Protein AF-A0A6B2GDI7-F1 (afdb_m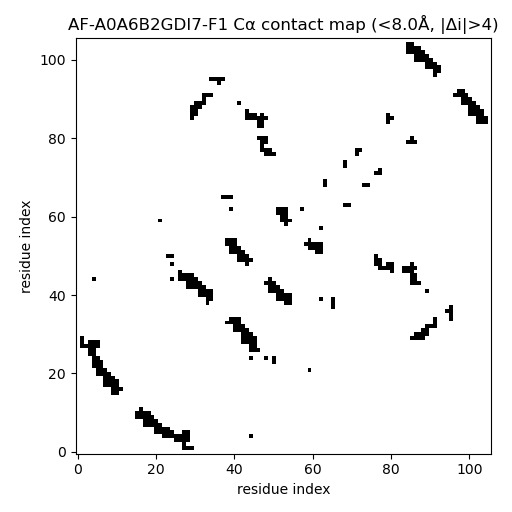onomer)

Structure (mmCIF, N/CA/C/O backbone):
data_AF-A0A6B2GDI7-F1
#
_entry.id   AF-A0A6B2GDI7-F1
#
loop_
_atom_site.group_PDB
_atom_site.id
_atom_site.type_symbol
_atom_site.label_atom_id
_atom_site.label_alt_id
_atom_site.label_comp_id
_atom_site.label_asym_id
_atom_site.label_entity_id
_atom_site.label_seq_id
_atom_site.pdbx_PDB_ins_code
_atom_site.Cartn_x
_atom_site.Cartn_y
_atom_site.Cartn_z
_atom_site.occupancy
_atom_site.B_iso_or_equiv
_atom_site.auth_seq_id
_atom_site.auth_comp_id
_atom_site.auth_asym_id
_atom_site.auth_atom_id
_atom_site.pdbx_PDB_model_num
ATOM 1 N N . GLN A 1 1 ? -5.266 -18.021 -4.821 1.00 46.62 1 GLN A N 1
ATOM 2 C CA . GLN A 1 1 ? -4.929 -17.038 -3.771 1.00 46.62 1 GLN A CA 1
ATOM 3 C C . GLN A 1 1 ? -3.422 -16.837 -3.843 1.00 46.62 1 GLN A C 1
ATOM 5 O O . GLN A 1 1 ? -2.752 -17.789 -4.214 1.00 46.62 1 GLN A O 1
ATOM 10 N N . ALA A 1 2 ? -2.894 -15.627 -3.643 1.00 61.25 2 ALA A N 1
ATOM 11 C CA . ALA A 1 2 ? -1.441 -15.466 -3.567 1.00 61.25 2 ALA A CA 1
ATOM 12 C C . ALA A 1 2 ? -0.953 -16.138 -2.277 1.00 61.25 2 ALA A C 1
ATOM 14 O O . ALA A 1 2 ? -1.562 -15.936 -1.233 1.00 61.25 2 ALA A O 1
ATOM 15 N N . ASP A 1 3 ? 0.114 -16.929 -2.340 1.00 77.94 3 ASP A N 1
ATOM 16 C CA . ASP A 1 3 ? 0.616 -17.666 -1.169 1.00 77.94 3 ASP A CA 1
ATOM 17 C C . ASP A 1 3 ? 1.717 -16.896 -0.416 1.00 77.94 3 ASP A C 1
ATOM 19 O O . ASP A 1 3 ? 2.300 -17.402 0.542 1.00 77.94 3 ASP A O 1
ATOM 23 N N . SER A 1 4 ? 2.025 -15.661 -0.832 1.00 88.50 4 SER A N 1
ATOM 24 C CA . SER A 1 4 ? 3.091 -14.848 -0.243 1.00 88.50 4 SER A CA 1
ATOM 25 C C . SER A 1 4 ? 2.741 -13.358 -0.154 1.00 88.50 4 SER A C 1
ATOM 27 O O . SER A 1 4 ? 1.908 -12.846 -0.902 1.00 88.50 4 SER A O 1
ATOM 29 N N . GLY A 1 5 ? 3.395 -12.659 0.779 1.00 93.88 5 GLY A N 1
ATOM 30 C CA . GLY A 1 5 ? 3.326 -11.199 0.945 1.00 93.88 5 GLY A CA 1
ATOM 31 C C . GLY A 1 5 ? 4.315 -10.423 0.066 1.00 93.88 5 GLY A C 1
ATOM 32 O O . GLY A 1 5 ? 4.649 -9.279 0.369 1.00 93.88 5 GLY A O 1
ATOM 33 N N . ILE A 1 6 ? 4.835 -11.0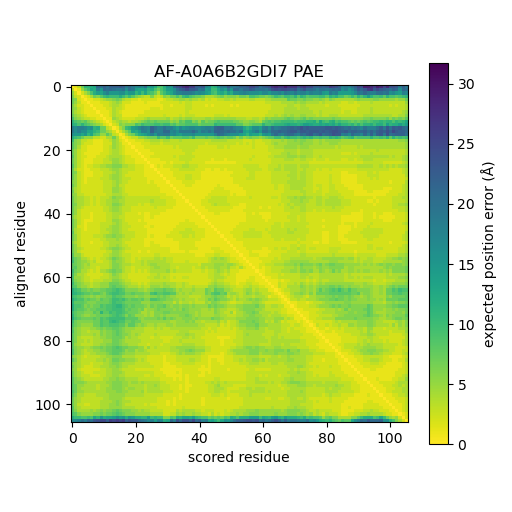62 -0.985 1.00 95.81 6 ILE A N 1
ATOM 34 C CA . ILE A 1 6 ? 5.888 -10.509 -1.838 1.00 95.81 6 ILE A CA 1
ATOM 35 C C . ILE A 1 6 ? 5.258 -9.683 -2.960 1.00 95.81 6 ILE A C 1
ATOM 37 O O . ILE A 1 6 ? 4.436 -10.196 -3.721 1.00 95.81 6 ILE A O 1
ATOM 41 N N . ILE A 1 7 ? 5.692 -8.431 -3.113 1.00 95.50 7 ILE A N 1
ATOM 42 C CA . ILE A 1 7 ? 5.316 -7.571 -4.246 1.00 95.50 7 ILE A CA 1
ATOM 43 C C . ILE A 1 7 ? 6.446 -7.584 -5.261 1.00 95.50 7 ILE A C 1
ATOM 45 O O . ILE A 1 7 ? 7.605 -7.370 -4.909 1.00 95.50 7 ILE A O 1
ATOM 49 N N . ARG A 1 8 ? 6.107 -7.791 -6.532 1.00 94.06 8 ARG A N 1
ATOM 50 C CA . ARG A 1 8 ? 7.056 -7.735 -7.644 1.00 94.06 8 ARG A CA 1
ATOM 51 C C . ARG A 1 8 ? 6.639 -6.673 -8.641 1.00 94.06 8 ARG A C 1
ATOM 53 O O . ARG A 1 8 ? 5.476 -6.607 -9.030 1.00 94.06 8 ARG A O 1
ATOM 60 N N . ILE A 1 9 ? 7.602 -5.855 -9.034 1.00 93.44 9 ILE A N 1
ATOM 61 C CA . ILE A 1 9 ? 7.435 -4.760 -9.983 1.00 93.44 9 ILE A CA 1
ATOM 62 C C . ILE A 1 9 ? 8.168 -5.153 -11.252 1.00 93.44 9 ILE A C 1
ATOM 64 O O . ILE A 1 9 ? 9.334 -5.543 -11.196 1.00 93.44 9 ILE A O 1
ATOM 68 N N . TYR A 1 10 ? 7.481 -5.046 -12.380 1.00 92.81 10 TYR A N 1
ATOM 69 C CA . TYR A 1 10 ? 7.977 -5.472 -13.681 1.00 92.81 10 TYR A CA 1
ATOM 70 C C . TYR A 1 10 ? 7.956 -4.310 -14.666 1.00 92.81 10 TYR A C 1
ATOM 72 O O . TYR A 1 10 ? 7.078 -3.448 -14.584 1.00 92.81 10 TYR A O 1
ATOM 80 N N . ASP A 1 11 ? 8.886 -4.317 -15.618 1.00 88.81 11 ASP A N 1
ATOM 81 C CA . ASP A 1 11 ? 8.785 -3.452 -16.790 1.00 88.81 11 ASP A CA 1
ATOM 82 C C . ASP A 1 11 ? 7.795 -4.057 -17.796 1.00 88.81 11 ASP A C 1
ATOM 84 O O . ASP A 1 11 ? 7.802 -5.260 -18.066 1.00 88.81 11 ASP A O 1
ATOM 88 N N . SER A 1 12 ? 6.937 -3.213 -18.364 1.00 84.12 12 SER A N 1
ATOM 89 C CA . SER A 1 12 ? 5.980 -3.602 -19.405 1.00 84.12 12 SER A CA 1
ATOM 90 C C . SER A 1 12 ? 6.568 -3.548 -20.818 1.00 84.12 12 SER A C 1
ATOM 92 O O . SER A 1 12 ? 5.988 -4.132 -21.731 1.00 84.12 12 SER A O 1
ATOM 94 N N . LYS A 1 13 ? 7.704 -2.866 -21.017 1.00 82.94 13 LYS A N 1
ATOM 95 C CA . LYS A 1 13 ? 8.288 -2.621 -22.345 1.00 82.94 13 LYS A CA 1
ATOM 96 C C . LYS A 1 13 ? 9.156 -3.772 -22.852 1.00 82.94 13 LYS A C 1
ATOM 98 O O . LYS A 1 13 ? 9.151 -4.038 -24.050 1.00 82.94 13 LYS A O 1
ATOM 103 N N . GLU A 1 14 ? 9.866 -4.470 -21.966 1.00 64.62 14 GLU A N 1
ATOM 104 C CA . GLU A 1 14 ? 10.791 -5.550 -22.333 1.00 64.62 14 GLU A CA 1
ATOM 105 C C . GLU A 1 14 ? 10.530 -6.821 -21.513 1.00 64.62 14 GLU A C 1
ATOM 107 O O . GLU A 1 14 ? 10.781 -6.853 -20.311 1.00 64.62 14 GLU A O 1
ATOM 112 N N . SER A 1 15 ? 10.034 -7.878 -22.172 1.00 67.56 15 SER A N 1
ATOM 113 C CA . SER A 1 15 ? 9.982 -9.280 -21.702 1.00 67.56 15 SER A CA 1
ATOM 114 C C . SER A 1 15 ? 9.511 -9.542 -20.251 1.00 67.56 15 SER A C 1
ATOM 116 O O . SER A 1 15 ? 9.794 -10.613 -19.710 1.00 67.56 15 SER A O 1
ATOM 118 N N . SER A 1 16 ? 8.797 -8.605 -19.616 1.00 76.94 16 SER A N 1
ATOM 119 C CA . SER A 1 16 ? 8.429 -8.663 -18.194 1.00 76.94 16 SER A CA 1
ATOM 120 C C . SER A 1 16 ? 9.633 -8.903 -17.274 1.00 76.94 16 SER A C 1
ATOM 122 O O . SER A 1 16 ? 9.602 -9.774 -16.402 1.00 76.94 16 SER A O 1
ATOM 124 N N . SER A 1 17 ? 10.715 -8.144 -17.471 1.00 90.00 17 SER A N 1
ATOM 125 C CA . SER A 1 17 ? 11.867 -8.193 -16.568 1.00 90.00 17 SER A CA 1
ATOM 126 C C . SER A 1 17 ? 11.481 -7.709 -15.163 1.00 90.00 17 SER A C 1
ATOM 128 O O . SER A 1 17 ? 10.753 -6.729 -14.990 1.00 90.00 17 SER A O 1
ATOM 130 N N . LEU A 1 18 ? 11.930 -8.440 -14.137 1.00 92.50 18 LEU A N 1
ATOM 131 C CA . LEU A 1 18 ? 11.715 -8.069 -12.740 1.00 92.50 18 LEU A CA 1
ATOM 132 C C . LEU A 1 18 ? 12.597 -6.862 -12.406 1.00 92.50 18 LEU A C 1
ATOM 134 O O . LEU A 1 18 ? 13.819 -6.979 -12.382 1.00 92.50 18 LEU A O 1
ATOM 138 N N . LEU A 1 19 ? 11.974 -5.724 -12.111 1.00 93.06 19 LEU A N 1
ATOM 139 C CA . LEU A 1 19 ? 12.663 -4.497 -11.719 1.00 93.06 19 LEU A CA 1
ATOM 140 C C . LEU A 1 19 ? 12.968 -4.476 -10.223 1.00 93.06 19 LEU A C 1
ATOM 142 O O . LEU A 1 19 ? 14.046 -4.058 -9.803 1.00 93.06 19 LEU A O 1
ATOM 146 N N . LYS A 1 20 ? 12.000 -4.900 -9.401 1.00 94.12 20 LYS A N 1
ATOM 147 C CA . LYS A 1 20 ? 12.132 -4.857 -7.944 1.00 94.12 20 LYS A CA 1
ATOM 148 C C . LYS A 1 20 ? 11.231 -5.863 -7.245 1.00 94.12 20 LYS A C 1
ATOM 150 O O . LYS A 1 20 ? 10.110 -6.115 -7.680 1.00 94.12 20 LYS A O 1
ATOM 155 N N . GLU A 1 21 ? 11.715 -6.382 -6.123 1.00 94.94 21 GLU A N 1
ATOM 156 C CA . GLU A 1 21 ? 10.947 -7.196 -5.185 1.00 94.94 21 GLU A CA 1
ATOM 157 C C . GLU A 1 21 ? 10.855 -6.476 -3.831 1.00 94.94 21 GLU A C 1
ATOM 159 O O . GLU A 1 21 ? 11.852 -5.943 -3.338 1.00 94.94 21 GLU A O 1
ATOM 164 N N . LEU A 1 22 ? 9.660 -6.438 -3.239 1.00 95.81 22 LEU A N 1
ATOM 165 C CA . LEU A 1 22 ? 9.398 -5.847 -1.927 1.00 95.81 22 LEU A CA 1
ATOM 166 C C . LEU A 1 22 ? 8.864 -6.911 -0.973 1.00 95.81 22 LEU A C 1
ATOM 168 O O . LEU A 1 22 ? 7.927 -7.642 -1.293 1.00 95.81 22 LEU A O 1
ATOM 172 N N . ASN A 1 23 ? 9.425 -6.922 0.233 1.00 95.06 23 ASN A N 1
ATOM 173 C CA . ASN A 1 23 ? 9.052 -7.810 1.331 1.00 95.06 23 ASN A CA 1
ATOM 174 C C . ASN A 1 23 ? 8.499 -6.984 2.505 1.00 95.06 23 ASN A C 1
ATOM 176 O O . ASN A 1 23 ? 9.068 -6.976 3.594 1.00 95.06 23 ASN A O 1
ATOM 180 N N . ILE A 1 24 ? 7.430 -6.223 2.246 1.00 94.81 24 ILE A N 1
ATOM 181 C CA . ILE A 1 24 ? 6.814 -5.307 3.226 1.00 94.81 24 ILE A CA 1
ATOM 182 C C . ILE A 1 24 ? 5.596 -5.912 3.936 1.00 94.81 24 ILE A C 1
ATOM 184 O O . ILE A 1 24 ? 5.304 -5.532 5.064 1.00 94.81 24 ILE A O 1
ATOM 188 N N . HIS A 1 25 ? 4.935 -6.903 3.331 1.00 95.44 25 HIS A N 1
ATOM 189 C CA . HIS A 1 25 ? 3.874 -7.670 3.980 1.00 95.44 25 HIS A CA 1
ATOM 190 C C . HIS A 1 25 ? 4.405 -9.011 4.488 1.00 95.44 25 HIS A C 1
ATOM 192 O O . HIS A 1 25 ? 5.164 -9.703 3.810 1.00 95.44 25 HIS A O 1
ATOM 198 N N . ARG A 1 26 ? 3.967 -9.408 5.689 1.00 94.12 26 ARG A N 1
ATOM 199 C CA . ARG A 1 26 ? 4.282 -10.728 6.276 1.00 94.12 26 ARG A CA 1
ATOM 200 C C . ARG A 1 26 ? 3.241 -11.797 5.951 1.00 94.12 26 A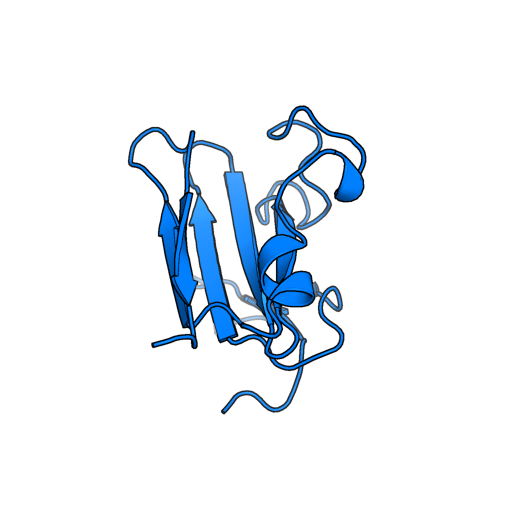RG A C 1
ATOM 202 O O . ARG A 1 26 ? 3.450 -12.962 6.270 1.00 94.12 26 ARG A O 1
ATOM 209 N N . SER A 1 27 ? 2.123 -11.395 5.355 1.00 95.50 27 SER A N 1
ATOM 210 C CA . SER A 1 27 ? 0.999 -12.263 5.008 1.00 95.50 27 SER A CA 1
ATOM 211 C C . SER A 1 27 ? 0.595 -12.044 3.549 1.00 95.50 27 SER A C 1
ATOM 213 O O . SER A 1 27 ? 0.956 -11.016 2.976 1.00 95.50 27 SER A O 1
ATOM 215 N N . PRO A 1 28 ? -0.150 -12.981 2.936 1.00 96.50 28 PRO A N 1
ATOM 216 C CA . PRO A 1 28 ? -0.651 -12.823 1.578 1.00 96.50 28 PRO A CA 1
ATOM 217 C C . PRO A 1 28 ? -1.362 -11.499 1.329 1.00 96.50 28 PRO A C 1
ATOM 219 O O . PRO A 1 28 ? -2.242 -11.119 2.105 1.00 96.50 28 PRO A O 1
ATOM 222 N N . ILE A 1 29 ? -1.002 -10.842 0.229 1.00 96.25 29 ILE A N 1
ATOM 223 C CA . ILE A 1 29 ? -1.606 -9.581 -0.211 1.00 96.25 29 ILE A CA 1
ATOM 224 C C . ILE A 1 29 ? -2.991 -9.853 -0.790 1.00 96.25 29 ILE A C 1
ATOM 226 O O . ILE A 1 29 ? -3.195 -10.818 -1.530 1.00 96.25 29 ILE A O 1
ATOM 230 N N . THR A 1 30 ? -3.943 -8.991 -0.455 1.00 96.25 30 THR A N 1
ATOM 231 C CA . THR A 1 30 ? -5.353 -9.113 -0.840 1.00 96.25 30 THR A CA 1
ATOM 232 C C . THR A 1 30 ? -5.802 -8.010 -1.786 1.00 96.25 30 THR A C 1
ATOM 234 O O . THR A 1 30 ? -6.644 -8.260 -2.642 1.00 96.25 30 THR A O 1
ATOM 237 N N . ALA A 1 31 ? -5.223 -6.814 -1.673 1.00 96.25 31 ALA A N 1
ATOM 238 C CA . ALA A 1 31 ? -5.508 -5.689 -2.551 1.00 96.25 31 ALA A CA 1
ATOM 239 C C . ALA A 1 31 ? -4.273 -4.798 -2.714 1.00 96.25 31 ALA A C 1
ATOM 241 O O . ALA A 1 31 ? -3.448 -4.682 -1.808 1.00 96.25 31 ALA A O 1
ATOM 242 N N . ILE A 1 32 ? -4.166 -4.151 -3.871 1.00 96.81 32 ILE A N 1
ATOM 243 C CA . ILE A 1 32 ? -3.124 -3.174 -4.184 1.00 96.81 32 ILE A CA 1
ATOM 244 C C . ILE A 1 32 ? -3.705 -2.124 -5.134 1.00 96.81 32 ILE A C 1
ATOM 246 O O . ILE A 1 32 ? -4.409 -2.472 -6.079 1.00 96.81 32 ILE A O 1
ATOM 250 N N . SER A 1 33 ? -3.439 -0.844 -4.881 1.00 97.44 33 SER A N 1
ATOM 251 C CA . SER A 1 33 ? -3.886 0.259 -5.736 1.00 97.44 33 SER A CA 1
ATOM 252 C C . SER A 1 33 ? -2.849 1.370 -5.788 1.00 97.44 33 SER A C 1
ATOM 254 O O . SER A 1 33 ? -2.290 1.761 -4.764 1.00 97.44 33 SER A O 1
ATOM 256 N N . TYR A 1 34 ? -2.633 1.914 -6.984 1.00 96.50 34 TYR A N 1
ATOM 257 C CA . TYR A 1 34 ? -1.732 3.037 -7.218 1.00 96.50 34 TYR A CA 1
ATOM 258 C C . TYR A 1 34 ? -2.496 4.366 -7.217 1.00 96.50 34 TYR A C 1
ATOM 260 O O . TYR A 1 34 ? -3.527 4.509 -7.871 1.00 96.50 34 TYR A O 1
ATOM 268 N N . ASN A 1 35 ? -1.974 5.342 -6.484 1.00 96.31 35 ASN A N 1
ATOM 269 C CA . ASN A 1 35 ? -2.402 6.731 -6.457 1.00 96.31 35 ASN A CA 1
ATOM 270 C C . ASN A 1 35 ? -1.414 7.566 -7.280 1.00 96.31 35 ASN A C 1
ATOM 272 O O . ASN A 1 35 ? -0.377 8.000 -6.775 1.00 96.31 35 ASN A O 1
ATOM 276 N N . ALA A 1 36 ? -1.762 7.800 -8.545 1.00 94.19 36 ALA A N 1
ATOM 277 C CA . ALA A 1 36 ? -0.911 8.515 -9.491 1.00 94.19 36 ALA A CA 1
ATOM 278 C C . ALA A 1 36 ? -0.694 9.994 -9.131 1.00 94.19 36 ALA A C 1
ATOM 280 O O . ALA A 1 36 ? 0.352 10.543 -9.455 1.00 94.19 36 ALA A O 1
ATOM 281 N N . VAL A 1 37 ? -1.651 10.637 -8.448 1.00 94.38 37 VAL A N 1
ATOM 282 C CA . VAL A 1 37 ? -1.538 12.057 -8.064 1.00 94.38 37 VAL A CA 1
ATOM 283 C C . VAL A 1 37 ? -0.434 12.252 -7.027 1.00 94.38 37 VAL A C 1
ATOM 285 O O . VAL A 1 37 ? 0.294 13.240 -7.070 1.00 94.38 37 VAL A O 1
ATOM 288 N N . ALA A 1 38 ? -0.302 11.300 -6.104 1.00 93.38 38 ALA A N 1
ATOM 289 C CA . ALA A 1 38 ? 0.672 11.354 -5.021 1.00 93.38 38 ALA A CA 1
ATOM 290 C C . ALA A 1 38 ? 1.930 10.503 -5.279 1.00 93.38 38 ALA A C 1
ATOM 292 O O . ALA A 1 38 ? 2.821 10.493 -4.432 1.00 93.38 38 ALA A O 1
ATOM 293 N N . ASP A 1 39 ? 1.994 9.767 -6.393 1.00 94.75 39 ASP A N 1
ATOM 294 C CA . ASP A 1 39 ? 3.013 8.741 -6.665 1.00 94.75 39 ASP A CA 1
ATOM 295 C C . ASP A 1 39 ? 3.205 7.779 -5.473 1.00 94.75 39 ASP A C 1
ATOM 297 O O . ASP A 1 39 ? 4.301 7.562 -4.945 1.00 94.75 39 ASP A O 1
ATOM 301 N N . THR A 1 40 ? 2.084 7.241 -4.989 1.00 95.44 40 THR A N 1
ATOM 302 C CA . THR A 1 40 ? 2.048 6.306 -3.855 1.00 95.44 40 THR A CA 1
ATOM 303 C C . THR A 1 40 ? 1.235 5.074 -4.191 1.00 95.44 40 THR A C 1
ATOM 305 O O . THR A 1 40 ? 0.323 5.114 -5.009 1.00 95.44 40 THR A O 1
ATOM 308 N N . VAL A 1 41 ? 1.538 3.968 -3.535 1.00 96.88 41 VAL A N 1
ATOM 309 C CA . VAL A 1 41 ? 0.807 2.714 -3.621 1.00 96.88 41 VAL A CA 1
ATOM 310 C C . VAL A 1 41 ? 0.299 2.364 -2.232 1.00 96.88 41 VAL A C 1
ATOM 312 O O . VAL A 1 41 ? 1.024 2.478 -1.241 1.00 96.88 41 VAL A O 1
ATOM 315 N N . ILE A 1 42 ? -0.955 1.927 -2.185 1.00 96.62 42 ILE A N 1
ATOM 316 C CA . ILE A 1 42 ? -1.599 1.377 -0.999 1.00 96.62 42 ILE A CA 1
ATOM 317 C C . ILE A 1 42 ? -1.779 -0.120 -1.230 1.00 96.62 42 ILE A C 1
ATOM 319 O O . ILE A 1 42 ? -2.321 -0.523 -2.263 1.00 96.62 42 ILE A O 1
ATOM 323 N N . SER A 1 43 ? -1.347 -0.946 -0.283 1.00 97.12 43 SER A N 1
ATOM 324 C CA . SER A 1 43 ? -1.556 -2.396 -0.322 1.00 97.12 43 SER A CA 1
ATOM 325 C C . SER A 1 43 ? -2.092 -2.932 1.001 1.00 97.12 43 SER A C 1
ATOM 327 O O . SER A 1 43 ? -1.783 -2.401 2.064 1.00 97.12 43 SER A O 1
ATOM 329 N N . CYS A 1 44 ? -2.901 -3.988 0.925 1.00 96.88 44 CYS A N 1
ATOM 330 C CA . CYS A 1 44 ? -3.512 -4.664 2.069 1.00 96.88 44 CYS A CA 1
ATOM 331 C C . CYS A 1 44 ? -3.137 -6.148 2.081 1.00 96.88 44 CYS A C 1
ATOM 333 O O . CYS A 1 44 ? -3.015 -6.757 1.015 1.00 96.88 44 CYS A O 1
ATOM 335 N N . ASP A 1 45 ? -3.032 -6.749 3.267 1.00 96.50 45 ASP A N 1
ATOM 336 C CA . ASP A 1 45 ? -2.873 -8.198 3.427 1.00 96.50 45 ASP A CA 1
ATOM 337 C C . ASP A 1 45 ? -4.009 -8.875 4.209 1.00 96.50 45 ASP A C 1
ATOM 339 O O . ASP A 1 45 ? -4.887 -8.236 4.791 1.00 96.50 45 ASP A O 1
ATOM 343 N N . THR A 1 46 ? -3.973 -10.210 4.232 1.00 95.69 46 THR A N 1
ATOM 344 C CA . THR A 1 46 ? -4.949 -11.080 4.916 1.00 95.69 46 THR A CA 1
ATOM 345 C C . THR A 1 46 ? -4.990 -10.922 6.439 1.00 95.69 46 THR A C 1
ATOM 347 O O . THR A 1 46 ? -5.880 -11.483 7.077 1.00 95.69 46 THR A O 1
ATOM 350 N N . LYS A 1 47 ? -4.052 -10.187 7.048 1.00 95.25 47 LYS A N 1
ATOM 351 C CA . LYS A 1 47 ? -4.080 -9.843 8.478 1.00 95.25 47 LYS A CA 1
ATOM 352 C C . LYS A 1 47 ? -4.651 -8.450 8.733 1.00 95.25 47 LYS A C 1
ATOM 354 O O . LYS A 1 47 ? -4.672 -8.028 9.884 1.00 95.25 47 LYS A O 1
ATOM 359 N N . GLY A 1 48 ? -5.111 -7.752 7.696 1.00 95.06 48 GLY A N 1
ATOM 360 C CA . GLY A 1 48 ? -5.628 -6.394 7.825 1.00 95.06 48 GLY A CA 1
ATOM 361 C C . GLY A 1 48 ? -4.529 -5.346 7.977 1.00 95.06 48 GLY A C 1
ATOM 362 O O . GLY A 1 48 ? -4.801 -4.247 8.452 1.00 95.06 48 GLY A O 1
ATOM 363 N N . ILE A 1 49 ? -3.283 -5.652 7.601 1.00 95.88 49 ILE A N 1
ATOM 364 C CA . ILE A 1 49 ? -2.228 -4.637 7.563 1.00 95.88 49 ILE A CA 1
ATOM 365 C C . ILE A 1 49 ? -2.351 -3.853 6.266 1.00 95.88 49 ILE A C 1
ATOM 367 O O . ILE A 1 49 ? -2.351 -4.438 5.182 1.00 95.88 49 ILE A O 1
ATOM 371 N N . ILE A 1 50 ? -2.393 -2.527 6.394 1.00 95.81 50 ILE A N 1
ATOM 372 C CA . ILE A 1 50 ? -2.264 -1.599 5.275 1.00 95.81 50 ILE A CA 1
ATOM 373 C C . ILE A 1 50 ? -0.827 -1.063 5.235 1.00 95.81 50 ILE A C 1
ATOM 375 O O . ILE A 1 50 ? -0.278 -0.584 6.238 1.00 95.81 50 ILE A O 1
ATOM 379 N N . GLU A 1 51 ? -0.204 -1.150 4.066 1.00 94.81 51 GLU A N 1
ATOM 380 C CA . GLU A 1 51 ? 1.115 -0.596 3.772 1.00 94.81 51 GLU A CA 1
ATOM 381 C C . GLU A 1 51 ? 1.013 0.559 2.776 1.00 94.81 51 GLU A C 1
ATOM 383 O O . GLU A 1 51 ? 0.194 0.545 1.856 1.00 94.81 51 GLU A O 1
ATOM 388 N N . TYR A 1 52 ? 1.887 1.547 2.973 1.00 94.50 52 TYR A N 1
ATOM 389 C CA . TYR A 1 52 ? 2.078 2.691 2.088 1.00 94.50 52 TYR A CA 1
ATOM 390 C C . TYR A 1 52 ? 3.512 2.700 1.587 1.00 94.50 52 TYR A C 1
ATOM 392 O O . TYR A 1 52 ? 4.457 2.668 2.378 1.00 94.50 52 TYR A O 1
ATOM 400 N N . TRP A 1 53 ? 3.672 2.792 0.275 1.00 95.62 53 TRP A N 1
ATOM 401 C CA . TRP A 1 53 ? 4.980 2.869 -0.361 1.00 95.62 53 TRP A CA 1
ATOM 402 C C . TRP A 1 53 ? 4.931 3.772 -1.596 1.00 95.62 53 TRP A C 1
ATOM 404 O O . TRP A 1 53 ? 3.864 4.093 -2.107 1.00 95.62 53 TRP A O 1
ATOM 414 N N . SER A 1 54 ? 6.078 4.279 -2.022 1.00 95.44 54 SER A N 1
ATOM 415 C CA . SER A 1 54 ? 6.219 5.224 -3.125 1.00 95.44 54 SER A CA 1
ATOM 416 C C . SER A 1 54 ? 6.232 4.511 -4.475 1.00 95.44 54 SER A C 1
ATOM 418 O O . SER A 1 54 ? 6.461 3.305 -4.548 1.00 95.44 54 SER A O 1
ATOM 420 N N . GLY A 1 55 ? 6.007 5.225 -5.574 1.00 93.62 55 GLY A N 1
ATOM 421 C CA . GLY A 1 55 ? 6.173 4.630 -6.897 1.00 93.62 55 GLY A CA 1
ATOM 422 C C . GLY A 1 55 ? 7.607 4.187 -7.195 1.00 93.62 55 GLY A C 1
ATOM 423 O O . GLY A 1 55 ? 8.552 4.390 -6.423 1.00 93.62 55 GLY A O 1
ATOM 424 N N . TYR A 1 56 ? 7.772 3.551 -8.355 1.00 91.00 56 TYR A N 1
ATOM 425 C CA . TYR A 1 5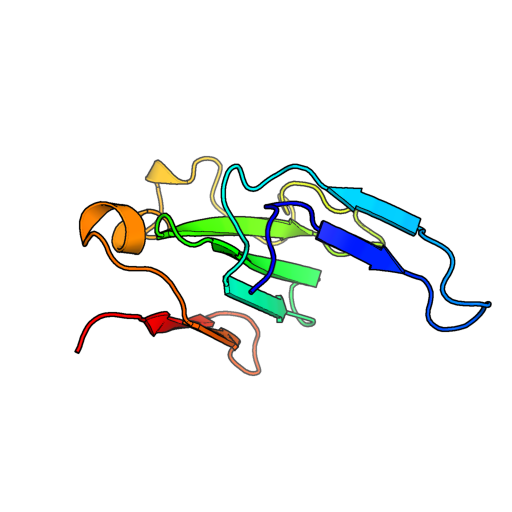6 ? 9.055 2.989 -8.778 1.00 91.00 56 TYR A CA 1
ATOM 426 C C . TYR A 1 56 ? 10.164 4.041 -8.901 1.00 91.00 56 TYR A C 1
ATOM 428 O O . TYR A 1 56 ? 11.277 3.802 -8.432 1.00 91.00 56 TYR A O 1
ATOM 436 N N . GLU A 1 57 ? 9.859 5.226 -9.438 1.00 88.94 57 GLU A N 1
ATOM 437 C CA . GLU A 1 57 ? 10.835 6.319 -9.581 1.00 88.94 57 GLU A CA 1
ATOM 438 C C . GLU A 1 57 ? 11.354 6.828 -8.229 1.00 88.94 57 GLU A C 1
ATOM 440 O O . GLU A 1 57 ? 12.505 7.248 -8.109 1.00 88.94 57 GLU A O 1
ATOM 445 N N . GLN A 1 58 ? 10.532 6.726 -7.184 1.00 90.50 58 GLN A N 1
ATOM 446 C CA . GLN A 1 58 ? 10.891 7.058 -5.806 1.00 90.50 58 GLN A CA 1
ATOM 447 C C . GLN A 1 58 ? 11.441 5.861 -5.017 1.00 90.50 58 GLN A C 1
ATOM 449 O O . GLN A 1 58 ? 11.657 5.948 -3.807 1.00 90.50 58 GLN A O 1
ATOM 454 N N . GLY A 1 59 ? 11.694 4.740 -5.691 1.00 92.50 59 GLY A N 1
ATOM 455 C CA . GLY A 1 59 ? 12.378 3.591 -5.124 1.00 92.50 59 GLY A CA 1
ATOM 456 C C . GLY A 1 59 ? 11.505 2.677 -4.271 1.00 92.50 59 GLY A C 1
ATOM 457 O O . GLY A 1 59 ? 12.072 1.833 -3.580 1.00 92.50 59 GLY A O 1
ATOM 458 N N . CYS A 1 60 ? 10.177 2.763 -4.321 1.00 94.31 60 CYS A N 1
ATOM 459 C CA . CYS A 1 60 ? 9.280 1.835 -3.617 1.00 94.31 60 CYS A CA 1
ATOM 460 C C . CYS A 1 60 ? 9.541 1.722 -2.110 1.00 94.31 60 CYS A C 1
ATOM 462 O O . CYS A 1 60 ? 9.588 0.627 -1.544 1.00 94.31 60 CYS A O 1
ATOM 464 N N . THR A 1 61 ? 9.779 2.862 -1.476 1.00 94.19 61 THR A N 1
ATOM 465 C CA . THR A 1 61 ? 10.029 2.999 -0.038 1.00 94.19 61 THR A CA 1
ATOM 466 C C . THR A 1 61 ? 8.886 3.765 0.613 1.00 94.19 61 THR A C 1
ATOM 468 O O . THR A 1 61 ? 7.917 4.123 -0.044 1.00 94.19 61 THR A O 1
ATOM 471 N N . PHE A 1 62 ? 8.959 4.016 1.917 1.00 92.19 62 PHE A N 1
ATOM 472 C CA . PHE A 1 62 ? 7.952 4.831 2.585 1.00 92.19 62 PHE A CA 1
ATOM 473 C C . PHE A 1 62 ? 7.840 6.238 1.937 1.00 92.19 62 PHE A C 1
ATOM 475 O O . PHE A 1 62 ? 8.867 6.907 1.786 1.00 92.19 62 PHE A O 1
ATOM 482 N N . PRO A 1 63 ? 6.638 6.711 1.539 1.00 91.56 63 PRO A N 1
ATOM 483 C CA . PRO A 1 63 ? 6.485 7.886 0.679 1.00 91.56 63 PRO A CA 1
ATOM 484 C C . PRO A 1 63 ? 6.512 9.207 1.464 1.00 91.56 63 PRO A C 1
ATOM 486 O O . PRO A 1 63 ? 5.544 9.967 1.465 1.00 91.56 63 PRO A O 1
ATOM 489 N N . THR A 1 64 ? 7.641 9.519 2.102 1.00 88.38 64 THR A N 1
ATOM 490 C CA . THR A 1 64 ? 7.825 10.691 2.988 1.00 88.38 64 THR A CA 1
ATOM 491 C C . THR A 1 64 ? 7.501 12.046 2.355 1.00 88.38 64 THR A C 1
ATOM 493 O O . THR A 1 64 ? 7.228 13.005 3.069 1.00 88.38 64 THR A O 1
ATOM 496 N N . LYS A 1 65 ? 7.535 12.154 1.022 1.00 85.75 65 LYS A N 1
ATOM 497 C CA . LYS A 1 65 ? 7.187 13.388 0.296 1.00 85.75 65 LYS A CA 1
ATOM 498 C C . LYS A 1 65 ? 5.682 13.579 0.119 1.00 85.75 65 LYS A C 1
ATOM 500 O O . LYS A 1 65 ? 5.229 14.711 -0.026 1.00 85.75 65 LYS A O 1
ATOM 505 N N . SER A 1 66 ? 4.928 12.484 0.105 1.00 86.31 66 SER A N 1
ATOM 506 C CA . SER A 1 66 ? 3.511 12.475 -0.264 1.00 86.31 66 SER A CA 1
ATOM 507 C C . SER A 1 66 ? 2.592 12.352 0.946 1.00 86.31 66 SER A C 1
ATOM 509 O O . SER A 1 66 ? 1.447 12.799 0.897 1.00 86.31 66 SER A O 1
ATOM 511 N N . VAL A 1 67 ? 3.085 11.772 2.044 1.00 86.62 67 VAL A N 1
ATOM 512 C CA . VAL A 1 67 ? 2.344 11.656 3.304 1.00 86.62 67 VAL A CA 1
ATOM 513 C C . VAL A 1 67 ? 2.916 12.585 4.374 1.00 86.62 67 VAL A C 1
ATOM 515 O O . VAL A 1 67 ? 4.114 12.840 4.415 1.00 86.62 67 VAL A O 1
ATOM 518 N N . LYS A 1 68 ? 2.041 13.115 5.237 1.00 87.62 68 LYS A N 1
ATOM 519 C CA . LYS A 1 68 ? 2.394 14.087 6.293 1.00 87.62 68 LYS A CA 1
ATOM 520 C C . LYS A 1 68 ? 2.603 13.467 7.679 1.00 87.62 68 LYS A C 1
ATOM 522 O O . LYS A 1 68 ? 2.750 14.202 8.647 1.00 87.62 68 LYS A O 1
ATOM 527 N N . TRP A 1 69 ? 2.546 12.146 7.781 1.00 86.50 69 TRP A N 1
ATOM 528 C CA . TRP A 1 69 ? 2.691 11.400 9.028 1.00 86.50 69 TRP A CA 1
ATOM 529 C C . TRP A 1 69 ? 3.996 10.606 9.010 1.00 86.50 69 TRP A C 1
ATOM 531 O O . TRP A 1 69 ? 4.486 10.236 7.941 1.00 86.50 69 TRP A O 1
ATOM 541 N N . GLU A 1 70 ? 4.551 10.354 10.192 1.00 83.94 70 GLU A N 1
ATOM 542 C CA . GLU A 1 70 ? 5.803 9.609 10.353 1.00 83.94 70 GLU A CA 1
ATOM 543 C C . GLU A 1 70 ? 5.519 8.179 10.811 1.00 83.94 70 GLU A C 1
ATOM 545 O O . GLU A 1 70 ? 6.108 7.225 10.297 1.00 83.94 70 GLU A O 1
ATOM 550 N N . TYR A 1 71 ? 4.551 8.012 11.717 1.00 83.75 71 TYR A N 1
ATOM 551 C CA . TYR A 1 71 ? 4.201 6.716 12.281 1.00 83.75 71 TYR A CA 1
ATOM 552 C C . TYR A 1 71 ? 2.782 6.305 11.908 1.00 83.75 71 TYR A C 1
ATOM 554 O O . TYR A 1 71 ? 1.825 7.065 12.023 1.00 83.75 71 TYR A O 1
ATOM 562 N N . LYS A 1 72 ? 2.608 5.028 11.556 1.00 82.88 72 LYS A N 1
ATOM 563 C CA . LYS A 1 72 ? 1.284 4.454 11.263 1.00 82.88 72 LYS A CA 1
ATOM 564 C C . LYS A 1 72 ? 0.297 4.579 12.425 1.00 82.88 72 LYS A C 1
ATOM 566 O O . LYS A 1 72 ? -0.905 4.619 12.197 1.00 82.88 72 LYS A O 1
ATOM 571 N N . THR A 1 73 ? 0.786 4.625 13.663 1.00 85.06 73 THR A N 1
ATOM 572 C CA . THR A 1 73 ? -0.040 4.796 14.869 1.00 85.06 73 THR A CA 1
ATOM 573 C C . THR A 1 73 ? -0.715 6.163 14.950 1.00 85.06 73 THR A C 1
ATOM 575 O O . THR A 1 73 ? -1.661 6.316 15.711 1.00 85.06 73 THR A O 1
ATOM 578 N N . GLU A 1 74 ? -0.255 7.141 14.169 1.00 84.94 74 GLU A N 1
ATOM 579 C CA . GLU A 1 74 ? -0.869 8.469 14.030 1.00 84.94 74 GLU A CA 1
ATOM 580 C C . GLU A 1 74 ? -2.009 8.474 12.994 1.00 84.94 74 GLU A C 1
ATOM 582 O O . GLU A 1 74 ? -2.549 9.525 12.657 1.00 84.94 74 GLU A O 1
ATOM 587 N N . THR A 1 75 ? -2.357 7.303 12.456 1.00 88.44 75 THR A N 1
ATOM 588 C CA . THR A 1 75 ? -3.323 7.121 11.370 1.00 88.44 75 THR A CA 1
ATOM 589 C C . THR A 1 75 ? -4.289 5.977 11.677 1.00 88.44 75 THR A C 1
ATOM 591 O O . THR A 1 75 ? -4.039 5.148 12.555 1.00 88.44 75 THR A O 1
ATOM 594 N N . ASP A 1 76 ? -5.336 5.851 10.863 1.00 86.31 76 ASP A N 1
ATOM 595 C CA . ASP A 1 76 ? -6.293 4.741 10.938 1.00 86.31 76 ASP A CA 1
ATOM 596 C C . ASP A 1 76 ? -5.852 3.496 10.139 1.00 86.31 76 ASP A C 1
ATOM 598 O O . ASP A 1 76 ? -6.630 2.571 9.922 1.00 86.31 76 ASP A O 1
ATOM 602 N N . LEU A 1 77 ? -4.588 3.408 9.705 1.00 89.38 77 LEU A N 1
ATOM 603 C CA . LEU A 1 77 ? -4.101 2.284 8.884 1.00 89.38 77 LEU A CA 1
ATOM 604 C C . LEU A 1 77 ? -4.114 0.922 9.599 1.00 89.38 77 LEU A C 1
ATOM 606 O O . LEU A 1 77 ? -4.030 -0.114 8.942 1.00 89.38 77 LEU A O 1
ATOM 610 N N . PHE A 1 78 ? -4.231 0.908 10.930 1.00 91.12 78 PHE A N 1
ATOM 611 C CA . PHE A 1 78 ? -4.387 -0.316 11.721 1.00 91.12 78 PHE A CA 1
ATOM 612 C C . PHE A 1 78 ? -5.843 -0.694 11.995 1.00 91.12 78 PHE A C 1
ATOM 614 O O . PHE A 1 78 ? -6.081 -1.670 12.704 1.00 91.12 78 PHE A O 1
ATOM 621 N N . GLU A 1 79 ? -6.820 0.048 11.478 1.00 90.88 79 GLU A N 1
ATOM 622 C CA . GLU A 1 79 ? -8.218 -0.178 11.839 1.00 90.88 79 GLU A CA 1
ATOM 623 C C . GLU A 1 79 ? -8.707 -1.572 11.430 1.00 90.88 79 GLU A C 1
ATOM 625 O O . GLU A 1 79 ? -9.314 -2.264 12.240 1.00 90.88 79 GLU A O 1
ATOM 630 N N . LEU A 1 80 ? -8.320 -2.051 10.244 1.00 90.69 80 LEU A N 1
ATOM 631 C CA . LEU A 1 80 ? -8.664 -3.402 9.783 1.00 90.69 80 LEU A CA 1
ATOM 632 C C . LEU A 1 80 ? -8.081 -4.496 10.688 1.00 90.69 80 LEU A C 1
ATOM 634 O O . LEU A 1 80 ? -8.763 -5.462 11.025 1.00 90.69 80 LEU A O 1
ATOM 638 N N . LEU A 1 81 ? -6.833 -4.325 11.137 1.00 92.50 81 LEU A N 1
ATOM 639 C CA . LEU A 1 81 ? -6.202 -5.242 12.086 1.00 92.50 81 LEU A CA 1
ATOM 640 C C . LEU A 1 81 ? -6.973 -5.282 13.415 1.00 92.50 81 LEU A C 1
ATOM 642 O O . LEU A 1 81 ? -7.193 -6.366 13.958 1.00 92.50 81 LEU A O 1
ATOM 646 N N . LYS A 1 82 ? -7.388 -4.118 13.935 1.00 91.56 82 LYS A N 1
ATOM 647 C CA . LYS A 1 82 ? -8.141 -4.012 15.198 1.00 91.56 82 LYS A CA 1
ATOM 648 C C . LYS A 1 82 ? -9.526 -4.650 15.098 1.00 91.56 82 LYS A C 1
ATOM 650 O O . LYS A 1 82 ? -9.980 -5.246 16.070 1.00 91.56 82 LYS A O 1
ATOM 655 N N . THR A 1 83 ? -10.186 -4.541 13.946 1.00 91.81 83 THR A N 1
ATOM 656 C CA . THR A 1 83 ? -11.518 -5.120 13.708 1.00 91.81 83 THR A CA 1
ATOM 657 C C . THR A 1 83 ? -11.470 -6.570 13.225 1.00 91.81 83 THR A C 1
ATOM 659 O O . THR A 1 83 ? -12.513 -7.144 12.920 1.00 91.81 83 THR A O 1
ATOM 662 N N . HIS A 1 84 ? -10.284 -7.188 13.166 1.00 90.75 84 HIS A N 1
ATOM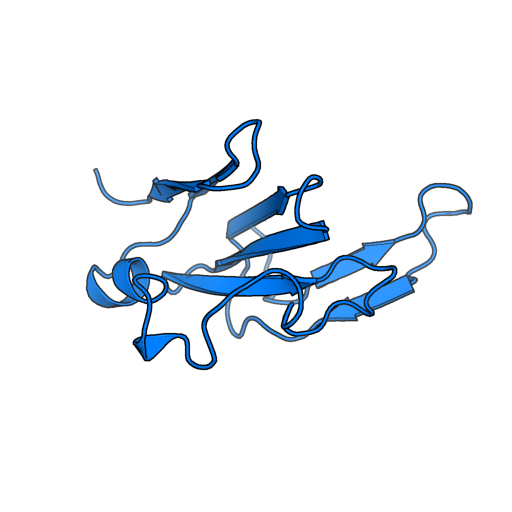 663 C CA . HIS A 1 84 ? -10.080 -8.538 12.629 1.00 90.75 84 HIS A CA 1
ATOM 664 C C . HIS A 1 84 ? -10.612 -8.717 11.194 1.00 90.75 84 HIS A C 1
ATOM 666 O O . HIS A 1 84 ? -11.045 -9.805 10.809 1.00 90.75 84 HIS A O 1
ATOM 672 N N . CYS A 1 85 ? -10.548 -7.652 10.398 1.00 93.69 85 CYS A N 1
ATOM 673 C CA . CYS A 1 85 ? -10.970 -7.613 9.004 1.00 93.69 85 CYS A CA 1
ATOM 674 C C . CYS A 1 85 ? -9.769 -7.430 8.072 1.00 93.69 85 CYS A C 1
ATOM 676 O O . CYS A 1 85 ? -8.664 -7.098 8.495 1.00 93.69 85 CYS A O 1
ATOM 678 N N . TYR A 1 86 ? -9.977 -7.629 6.774 1.00 94.94 86 TYR A N 1
ATOM 679 C CA . TYR A 1 86 ? -8.975 -7.323 5.756 1.00 94.94 86 TYR A CA 1
ATOM 680 C C . TYR A 1 86 ? -9.609 -6.662 4.535 1.00 94.94 86 TYR A C 1
ATOM 682 O O . TYR A 1 86 ? -10.802 -6.808 4.272 1.00 94.94 86 TYR A O 1
ATOM 690 N N . GLY A 1 87 ? -8.800 -5.906 3.793 1.00 95.44 87 GLY A N 1
ATOM 691 C CA . GLY A 1 87 ? -9.243 -5.228 2.579 1.00 95.44 87 GLY A CA 1
ATOM 692 C C . GLY A 1 87 ? -9.320 -6.190 1.399 1.00 95.44 87 GLY A C 1
ATOM 693 O O . GLY A 1 87 ? -8.374 -6.927 1.141 1.00 95.44 87 GLY A O 1
ATOM 694 N N . LEU A 1 88 ? -10.425 -6.165 0.668 1.00 95.38 88 LEU A N 1
ATOM 695 C CA . LEU A 1 88 ? -10.666 -6.914 -0.566 1.00 95.38 88 LEU A CA 1
ATOM 696 C C . LEU A 1 88 ? -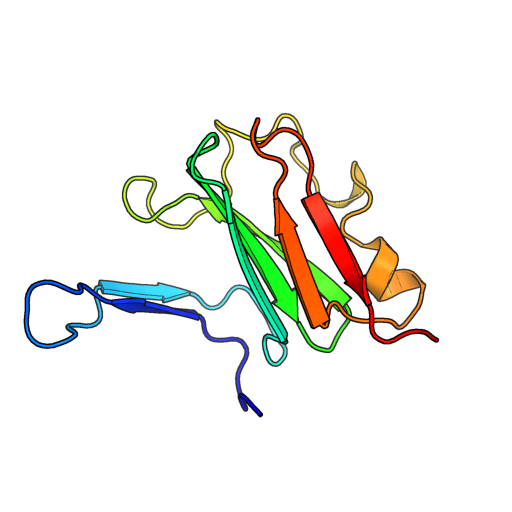10.413 -6.066 -1.814 1.00 95.38 88 LEU A C 1
ATOM 698 O O . LEU A 1 88 ? -9.971 -6.583 -2.835 1.00 95.38 88 LEU A O 1
ATOM 702 N N . ALA A 1 89 ? -10.692 -4.765 -1.739 1.00 96.12 89 ALA A N 1
ATOM 703 C CA . ALA A 1 89 ? -10.437 -3.819 -2.817 1.00 96.12 89 ALA A CA 1
ATOM 704 C C . ALA A 1 89 ? -10.106 -2.438 -2.249 1.00 96.12 89 ALA A C 1
ATOM 706 O O . ALA A 1 89 ? -10.557 -2.082 -1.161 1.00 96.12 89 ALA A O 1
ATOM 707 N N . ILE A 1 90 ? -9.328 -1.662 -3.002 1.00 97.25 90 ILE A N 1
ATOM 708 C CA . ILE A 1 90 ? -8.941 -0.294 -2.658 1.00 97.25 90 ILE A CA 1
ATOM 709 C C . ILE A 1 90 ? -9.321 0.603 -3.835 1.00 97.25 90 ILE A C 1
ATOM 711 O O . ILE A 1 90 ? -9.017 0.272 -4.979 1.00 97.25 90 ILE A O 1
ATOM 715 N N . ALA A 1 91 ? -9.962 1.735 -3.556 1.00 97.25 91 ALA A N 1
ATOM 716 C CA . ALA A 1 91 ? -10.255 2.765 -4.546 1.00 97.25 91 ALA A CA 1
ATOM 717 C C . ALA A 1 91 ? -9.701 4.106 -4.068 1.00 97.25 91 ALA A C 1
ATOM 719 O O . ALA A 1 91 ? -9.946 4.509 -2.933 1.00 97.25 91 ALA A O 1
ATOM 720 N N . VAL A 1 92 ? -8.966 4.797 -4.932 1.00 97.06 92 VAL A N 1
ATOM 721 C CA . VAL A 1 92 ? -8.378 6.110 -4.644 1.00 97.06 92 VAL A CA 1
ATOM 722 C C . VAL A 1 92 ? -9.263 7.192 -5.261 1.00 97.06 92 VAL A C 1
ATOM 724 O O . VAL A 1 92 ? -9.778 7.018 -6.367 1.00 97.06 92 VAL A O 1
ATOM 727 N N . SER A 1 93 ? -9.474 8.302 -4.552 1.00 96.25 93 SER A N 1
ATOM 728 C CA . SER A 1 93 ? -10.210 9.448 -5.089 1.00 96.25 93 SER A CA 1
ATOM 729 C C . SER A 1 93 ? -9.468 10.083 -6.269 1.00 96.25 93 SER A C 1
ATOM 731 O O . SER A 1 93 ? -8.249 9.994 -6.381 1.00 96.25 93 SER A O 1
ATOM 733 N N . ASN A 1 94 ? -10.196 10.769 -7.152 1.00 95.62 94 ASN A N 1
ATOM 734 C CA . ASN A 1 94 ? -9.606 11.354 -8.363 1.00 95.62 94 ASN A CA 1
ATOM 735 C C . ASN A 1 94 ? -8.536 12.428 -8.074 1.00 95.62 94 ASN A C 1
ATOM 737 O O . ASN A 1 94 ?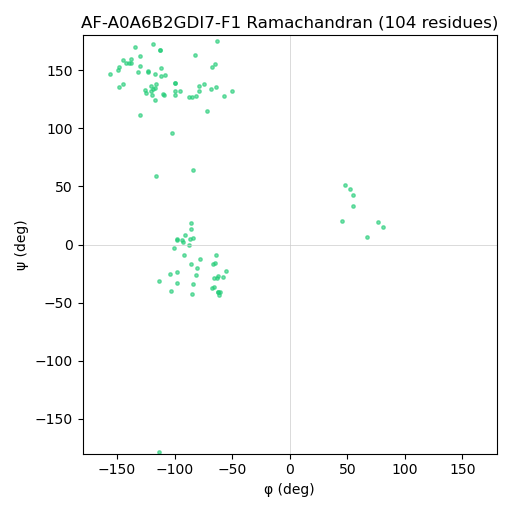 -7.634 12.639 -8.876 1.00 95.62 94 ASN A O 1
ATOM 741 N N . ASP A 1 95 ? -8.635 13.105 -6.930 1.00 95.12 95 ASP A N 1
ATOM 742 C CA . ASP A 1 95 ? -7.653 14.080 -6.439 1.00 95.12 95 ASP A CA 1
ATOM 743 C C . ASP A 1 95 ? -6.524 13.440 -5.606 1.00 95.12 95 ASP A C 1
ATOM 745 O O . ASP A 1 95 ? -5.654 14.148 -5.106 1.00 95.12 95 ASP A O 1
ATOM 749 N N . GLY A 1 96 ? -6.550 12.118 -5.408 1.00 93.06 96 GLY A N 1
ATOM 750 C CA . GLY A 1 96 ? -5.557 11.369 -4.639 1.00 93.06 96 GLY A CA 1
ATOM 751 C C . GLY A 1 96 ? -5.525 11.667 -3.139 1.00 93.06 96 GLY A C 1
ATOM 752 O O . GLY A 1 96 ? -4.632 11.167 -2.456 1.00 93.06 96 GLY A O 1
ATOM 753 N N . SER A 1 97 ? -6.457 12.470 -2.613 1.00 92.00 97 SER A N 1
ATOM 754 C CA . SER A 1 97 ? -6.450 12.902 -1.208 1.00 92.00 97 SER A CA 1
ATOM 755 C C . SER A 1 97 ? -7.022 11.858 -0.250 1.00 92.00 97 SER A C 1
ATOM 757 O O . SER A 1 97 ? -6.759 11.907 0.953 1.00 92.00 97 SER A O 1
ATOM 759 N N . LYS A 1 98 ? -7.816 10.917 -0.770 1.00 93.06 98 LYS A N 1
ATOM 760 C CA . LYS A 1 98 ? -8.516 9.887 -0.001 1.00 93.06 98 LYS A CA 1
ATOM 761 C C . LYS A 1 98 ? -8.438 8.546 -0.710 1.00 93.06 98 LYS A C 1
ATOM 763 O O . LYS A 1 98 ? -8.270 8.457 -1.926 1.00 93.06 98 LYS A O 1
ATOM 768 N N . PHE A 1 99 ? -8.648 7.492 0.059 1.00 95.00 99 PHE A N 1
ATOM 769 C CA . PHE A 1 99 ? -8.931 6.169 -0.467 1.00 95.00 99 PHE A CA 1
ATOM 770 C C . PHE A 1 99 ? -10.017 5.512 0.381 1.00 95.00 99 PHE A C 1
ATOM 772 O O . PHE A 1 99 ? -10.218 5.873 1.541 1.00 95.00 99 PHE A O 1
ATOM 779 N N . ALA A 1 100 ? -10.726 4.565 -0.215 1.00 95.25 100 ALA A N 1
ATOM 780 C CA . ALA A 1 100 ? -11.676 3.700 0.460 1.00 95.25 100 ALA A CA 1
ATOM 781 C C . ALA A 1 100 ? -11.200 2.253 0.347 1.00 95.25 100 ALA A C 1
ATOM 783 O O . ALA A 1 100 ? -10.614 1.865 -0.668 1.00 95.25 100 ALA A O 1
ATOM 784 N N . VAL A 1 101 ? -11.479 1.463 1.380 1.00 94.88 101 VAL A N 1
ATOM 785 C CA . VAL A 1 101 ? -11.218 0.024 1.391 1.00 94.88 101 VAL A CA 1
ATOM 786 C C . VAL A 1 101 ? -12.549 -0.696 1.516 1.00 94.88 101 VAL A C 1
ATOM 788 O O . VAL A 1 101 ? -13.301 -0.440 2.451 1.00 94.88 101 VAL A O 1
ATOM 791 N N . PHE A 1 102 ? -12.838 -1.585 0.571 1.00 95.25 102 PHE A N 1
ATOM 792 C CA . PHE A 1 102 ? -13.925 -2.547 0.711 1.00 95.25 102 PHE A CA 1
ATOM 793 C C . PHE A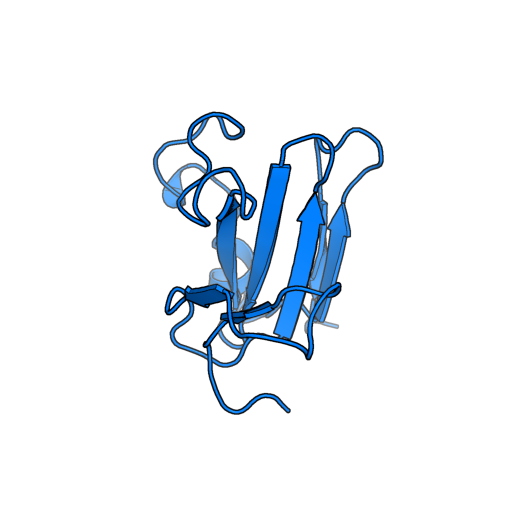 1 102 ? -13.396 -3.750 1.481 1.00 95.25 102 PHE A C 1
ATOM 795 O O . PHE A 1 102 ? -12.354 -4.294 1.111 1.00 95.25 102 PHE A O 1
ATOM 802 N N . THR A 1 103 ? -14.064 -4.135 2.556 1.00 94.88 103 THR A N 1
ATOM 803 C CA . THR A 1 103 ? -13.530 -5.027 3.587 1.00 94.88 103 THR A CA 1
ATOM 804 C C . THR A 1 103 ? -14.249 -6.371 3.624 1.00 94.88 103 THR A C 1
ATOM 806 O O . THR A 1 103 ? -15.257 -6.584 2.956 1.00 94.88 103 THR A O 1
ATOM 809 N N . SER A 1 104 ? -13.660 -7.327 4.340 1.00 93.38 104 SER A N 1
ATOM 810 C CA . SER A 1 104 ? -14.172 -8.693 4.478 1.00 93.38 104 SER A CA 1
ATOM 811 C C . SER A 1 104 ? -15.335 -8.845 5.461 1.00 93.38 104 SER A C 1
ATOM 813 O O . SER A 1 104 ? -15.921 -9.928 5.530 1.00 93.38 104 SER A O 1
ATOM 815 N N . ASP A 1 105 ? -15.606 -7.828 6.278 1.00 84.00 105 ASP A N 1
ATOM 816 C CA . ASP A 1 105 ? -16.792 -7.798 7.126 1.00 84.00 105 ASP A CA 1
ATOM 817 C C . ASP A 1 105 ? -18.064 -7.672 6.281 1.00 84.00 105 ASP A C 1
ATOM 819 O O . ASP A 1 105 ? -18.058 -7.218 5.137 1.00 84.00 105 ASP A O 1
ATOM 823 N N . LYS A 1 106 ? -19.157 -8.184 6.843 1.00 57.78 106 LYS A N 1
ATOM 824 C CA . LYS A 1 106 ? -20.496 -8.120 6.263 1.00 57.78 106 LYS A CA 1
ATOM 825 C C . LYS A 1 106 ? -21.335 -7.110 7.017 1.00 57.78 106 LYS A C 1
ATOM 827 O O . LYS A 1 106 ? -21.237 -7.124 8.264 1.00 57.78 106 LYS A O 1
#

Foldseek 3Di:
DDAAPKDWDFDPPPPRDTPDIDRPDGAAWQEKDAQPLQQKIWTKHLLQAIDIFGHVVVPGHHSVVRDPDDDCVVDCRCVCNVVSKIFNYKAADPNRPDIDGDIPDD

Organism: Myxobolus squamalis (NCBI:txid59785)

Radius of gyration: 13.85 Å; Cα contacts (8 Å, |Δi|>4): 208; chains: 1; bounding box: 33×32×38 Å

Secondary structure (DSSP, 8-state):
---S--EEEE-SSSTT-EEEEE---SS-EEEEEEETTTTEEEEEETT--EEEEE-GGGTSS--TTT-S-S-GGGSGGGHHHHTT--EEEEEE-TTSS-EEEEES--

Nearest PDB structures (foldseek):
  7b9v-assembly1_o  TM=8.929E-01  e=1.685E-02  Saccharomyces cerevisiae
  6nd4-assembly1_T  TM=7.143E-01  e=2.163E-02  Saccharomyces cerevisiae BY4741
  8enw-assembly2_B  TM=7.701E-01  e=3.563E-02  Saccharomyces cerevisiae
  8uo4-assembly1_B  TM=7.878E-01  e=2.046E-01  Homo sapiens
  5tf2-assembly1_A  TM=5.733E-01  e=1.407E-01  Homo sapiens

pLDDT: mean 90.97, std 8.35, range [46.62, 97.44]

InterPro domains:
  IPR015943 WD40/YVTN repeat-like-containing domain superfamily [G3DSA:2.130.10.10] (1-106)
  IPR036322 WD40-repeat-containing domain superfamily [SSF50978] (3-105)

Mean predicted aligned error: 4.37 Å

Sequence (106 aa):
QADSGIIRIYDSKESSSLLKELNIHRSPITAISYNAVADTVISCDTKGIIEYWSGYEQGCTFPTKSVKWEYKTETDLFELLKTHCYGLAIAVSNDGSKFAVFTSDK

Solvent-accessible surface area (backbone atoms only — not comparable to full-atom values): 6252 Å² total; per-residue (Å²): 129,64,92,47,24,65,47,77,42,61,41,88,88,53,94,62,42,79,73,47,78,43,82,85,44,95,38,30,54,49,26,73,37,76,31,78,79,54,43,31,33,46,36,22,15,72,65,8,50,56,48,66,26,19,33,73,94,70,65,56,37,72,40,70,90,65,47,98,70,91,53,64,85,83,50,74,52,51,49,36,41,77,70,75,27,24,36,61,40,60,50,65,42,96,79,43,84,49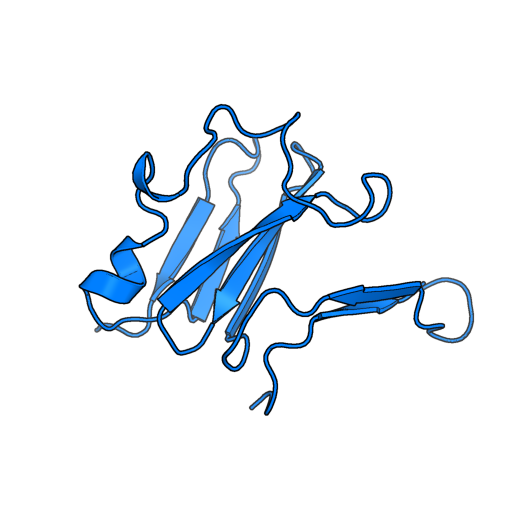,71,49,69,47,56,70,70,131